Protein AF-A0A521L1G0-F1 (afdb_monomer_lite)

Secondary structure (DSSP, 8-state):
-HHHHHHHHHHHHHHHHHTTS------PPPPTT-------------SB--SS-HHHHTTT-SSPPPPPSS-TTPBPHHHHHHHHHHHHHHHHHHHHTTSS-SS---

Foldseek 3Di:
DVVVVVVVVVVVVVVVVVVPDPPDPDQDDDPPPDADADDDDDDDQFDFAAQDDQVVVVVPDPDRDDDDPDDHPDQHPVRVVVVVVVVLVCLVNCCSRVNDPNPDDD

Structure (mmCIF, N/CA/C/O backbone):
data_AF-A0A521L1G0-F1
#
_entry.id   AF-A0A521L1G0-F1
#
loop_
_atom_site.group_PDB
_atom_site.id
_atom_site.type_symbol
_atom_site.label_atom_id
_atom_site.label_alt_id
_atom_site.label_comp_id
_atom_site.label_asym_id
_atom_site.label_entity_id
_atom_site.label_seq_id
_atom_site.pdbx_PDB_ins_code
_atom_site.Cartn_x
_atom_site.Cartn_y
_atom_site.Cartn_z
_atom_site.occupancy
_atom_site.B_iso_or_equiv
_atom_site.auth_seq_id
_atom_site.auth_comp_id
_atom_site.auth_asym_id
_atom_site.auth_atom_id
_atom_site.pdbx_PDB_model_num
ATOM 1 N N . MET A 1 1 ? 16.801 -33.314 45.618 1.00 54.78 1 MET A N 1
ATOM 2 C CA . MET A 1 1 ? 17.188 -33.722 44.245 1.00 54.78 1 MET A CA 1
ATOM 3 C C . MET A 1 1 ? 15.993 -33.863 43.300 1.00 54.78 1 MET A C 1
ATOM 5 O O . MET A 1 1 ? 15.942 -33.098 42.352 1.00 54.78 1 MET A O 1
ATOM 9 N N . ARG A 1 2 ? 14.996 -34.733 43.550 1.00 56.47 2 ARG A N 1
ATOM 10 C CA . ARG A 1 2 ? 13.807 -34.878 42.668 1.00 56.47 2 ARG A CA 1
ATOM 11 C C . ARG A 1 2 ? 12.996 -33.583 42.458 1.00 56.47 2 ARG A C 1
ATOM 13 O O . ARG A 1 2 ? 12.594 -33.302 41.338 1.00 56.47 2 ARG A O 1
ATOM 20 N N . SER A 1 3 ? 12.823 -32.773 43.508 1.00 55.25 3 SER A N 1
ATOM 21 C CA . SER A 1 3 ? 12.087 -31.495 43.434 1.00 55.25 3 SER A CA 1
ATOM 22 C C . SER A 1 3 ? 12.811 -30.436 42.582 1.00 55.25 3 SER A C 1
ATOM 24 O O . SER A 1 3 ? 12.203 -29.766 41.758 1.00 55.25 3 SER A O 1
ATOM 26 N N . SER A 1 4 ? 14.141 -30.358 42.686 1.00 54.81 4 SER A N 1
ATOM 27 C CA . SER A 1 4 ? 14.967 -29.420 41.911 1.00 54.81 4 SER A CA 1
ATOM 28 C C . SER A 1 4 ? 14.977 -29.741 40.411 1.00 54.81 4 SER A C 1
ATOM 30 O O . SER A 1 4 ? 14.975 -28.830 39.594 1.00 54.81 4 SER A O 1
ATOM 32 N N . VAL A 1 5 ? 14.934 -31.027 40.043 1.00 66.00 5 VAL A N 1
ATOM 33 C CA . VAL A 1 5 ? 14.848 -31.470 38.638 1.00 66.00 5 VAL A CA 1
ATOM 34 C C . VAL A 1 5 ? 13.487 -31.121 38.027 1.00 66.00 5 VAL A C 1
ATOM 36 O O . VAL A 1 5 ? 13.434 -30.659 36.892 1.00 66.00 5 VAL A O 1
ATOM 39 N N . LEU A 1 6 ? 12.398 -31.270 38.790 1.00 63.84 6 LEU A N 1
ATOM 40 C CA . LEU A 1 6 ? 11.049 -30.876 38.363 1.00 63.84 6 LEU A CA 1
ATOM 41 C C . LEU A 1 6 ? 10.925 -29.361 38.155 1.00 63.84 6 LEU A C 1
ATOM 43 O O . LEU A 1 6 ? 10.344 -28.930 37.164 1.00 63.84 6 LEU A O 1
ATOM 47 N N . VAL A 1 7 ? 11.515 -28.559 39.045 1.00 65.00 7 VAL A N 1
ATOM 48 C CA . VAL A 1 7 ? 11.528 -27.092 38.919 1.00 65.00 7 VAL A CA 1
ATOM 49 C C . VAL A 1 7 ? 12.339 -26.645 37.701 1.00 65.00 7 VAL A C 1
ATOM 51 O O . VAL A 1 7 ? 11.882 -25.795 36.946 1.00 65.00 7 VAL A O 1
ATOM 54 N N . VAL A 1 8 ? 13.509 -27.243 37.453 1.00 67.81 8 VAL A N 1
ATOM 55 C CA . VAL A 1 8 ? 14.327 -26.913 36.272 1.00 67.81 8 VAL A CA 1
ATOM 56 C C . VAL A 1 8 ? 13.623 -27.321 34.975 1.00 67.81 8 VAL A C 1
ATOM 58 O O . VAL A 1 8 ? 13.592 -26.536 34.030 1.00 67.81 8 VAL A O 1
ATOM 61 N N . ALA A 1 9 ? 13.004 -28.504 34.932 1.00 68.12 9 ALA A N 1
ATOM 62 C CA . ALA A 1 9 ? 12.255 -28.958 33.762 1.00 68.12 9 ALA A CA 1
ATOM 63 C C . ALA A 1 9 ? 11.048 -28.051 33.462 1.00 68.12 9 ALA A C 1
ATOM 65 O O . ALA A 1 9 ? 10.838 -27.675 32.310 1.00 68.12 9 ALA A O 1
ATOM 66 N N . ALA A 1 10 ? 10.296 -27.642 34.489 1.00 67.50 10 ALA A N 1
ATOM 67 C CA . ALA A 1 10 ? 9.171 -26.720 34.337 1.00 67.50 10 ALA A CA 1
ATOM 68 C C . ALA A 1 10 ? 9.614 -25.342 33.813 1.00 67.50 10 ALA A C 1
ATOM 70 O O . ALA A 1 10 ? 8.974 -24.790 32.918 1.00 67.50 10 ALA A O 1
ATOM 71 N N . SER A 1 11 ? 10.740 -24.818 34.307 1.00 64.62 11 SER A N 1
ATOM 72 C CA . SER A 1 11 ? 11.306 -23.545 33.846 1.00 64.62 11 SER A CA 1
ATOM 73 C C . SER A 1 11 ? 11.765 -23.602 32.387 1.00 64.62 11 SER A C 1
ATOM 75 O O . SER A 1 11 ? 11.475 -22.687 31.622 1.00 64.62 11 SER A O 1
ATOM 77 N N . VAL A 1 12 ? 12.418 -24.692 31.968 1.00 69.56 12 VAL A N 1
ATOM 78 C CA . VAL A 1 12 ? 12.856 -24.881 30.572 1.00 69.56 12 VAL A CA 1
ATOM 79 C C . VAL A 1 12 ? 11.657 -24.956 29.622 1.00 69.56 12 VAL A C 1
ATOM 81 O O . VAL A 1 12 ? 11.667 -24.312 28.574 1.00 69.56 12 VAL A O 1
ATOM 84 N N . VAL A 1 13 ? 10.594 -25.672 30.002 1.00 69.94 13 VAL A N 1
ATOM 85 C CA . VAL A 1 13 ? 9.357 -25.759 29.208 1.00 69.94 13 VAL A CA 1
ATOM 86 C C . VAL A 1 13 ? 8.664 -24.395 29.096 1.00 69.94 13 VAL A C 1
ATOM 88 O O . VAL A 1 13 ? 8.245 -24.018 28.004 1.00 69.94 13 VAL A O 1
ATOM 91 N N . ALA A 1 14 ? 8.596 -23.614 30.179 1.00 65.56 14 ALA A N 1
ATOM 92 C CA . ALA A 1 14 ? 8.014 -22.270 30.152 1.00 65.56 14 ALA A CA 1
ATOM 93 C C . ALA A 1 14 ? 8.803 -21.301 29.249 1.00 65.56 14 ALA A C 1
ATOM 95 O O . ALA A 1 14 ? 8.204 -20.536 28.492 1.00 65.56 14 ALA A O 1
ATOM 96 N N . SER A 1 15 ? 10.139 -21.361 29.271 1.00 62.91 15 SER A N 1
ATOM 97 C CA . SER A 1 15 ? 10.993 -20.550 28.392 1.00 62.91 15 SER A CA 1
ATOM 98 C C . SER A 1 15 ? 10.880 -20.953 26.918 1.00 62.91 15 SER A C 1
ATOM 100 O O . SER A 1 15 ? 10.862 -20.081 26.051 1.00 62.91 15 SER A O 1
ATOM 102 N N . LEU A 1 16 ? 10.750 -22.252 26.627 1.00 63.19 16 LEU A N 1
ATOM 103 C CA . LEU A 1 16 ? 10.504 -22.752 25.270 1.00 63.19 16 LEU A CA 1
ATOM 104 C C . LEU A 1 16 ? 9.138 -22.298 24.740 1.00 63.19 16 LEU A C 1
ATOM 106 O O . LEU A 1 16 ? 9.050 -21.908 23.583 1.00 63.19 16 LEU A O 1
ATOM 110 N N . LEU A 1 17 ? 8.096 -22.280 25.581 1.00 60.28 17 LEU A N 1
ATOM 111 C CA . LEU A 1 17 ? 6.746 -21.838 25.203 1.00 60.28 17 LEU A CA 1
ATOM 112 C C . LEU A 1 17 ? 6.637 -20.317 24.994 1.00 60.28 17 LEU A C 1
ATOM 114 O O . LEU A 1 17 ? 5.873 -19.873 24.139 1.00 60.28 17 LEU A O 1
ATOM 118 N N . ALA A 1 18 ? 7.416 -19.513 25.720 1.00 59.56 18 ALA A N 1
ATOM 119 C CA . ALA A 1 18 ? 7.437 -18.059 25.545 1.00 59.56 18 ALA A CA 1
ATOM 120 C C . ALA A 1 18 ? 8.087 -17.618 24.216 1.00 59.56 18 ALA A C 1
ATOM 122 O O . ALA A 1 18 ? 7.730 -16.572 23.680 1.00 59.56 18 ALA A O 1
ATOM 123 N N . GLY A 1 19 ? 9.006 -18.417 23.661 1.00 57.72 19 GLY A N 1
ATOM 124 C CA . GLY A 1 19 ? 9.684 -18.130 22.390 1.00 57.72 19 GLY A CA 1
ATOM 125 C C . GLY A 1 19 ? 8.874 -18.454 21.128 1.00 57.72 19 GLY A C 1
ATOM 126 O O . GLY A 1 19 ? 9.293 -18.084 20.035 1.00 57.72 19 GLY A O 1
ATOM 127 N N . VAL A 1 20 ? 7.731 -19.138 21.260 1.00 61.09 20 VAL A N 1
ATOM 128 C CA . VAL A 1 20 ? 6.890 -19.570 20.121 1.00 61.09 20 VAL A CA 1
ATOM 129 C C . VAL A 1 20 ? 5.711 -18.637 19.856 1.00 61.09 20 VAL A C 1
ATOM 131 O O . VAL A 1 20 ? 4.978 -18.844 18.889 1.00 61.09 20 VAL A O 1
ATOM 134 N N . VAL A 1 21 ? 5.496 -17.621 20.697 1.00 60.16 21 VAL A N 1
ATOM 135 C CA . VAL A 1 21 ? 4.411 -16.664 20.477 1.00 60.16 21 VAL A CA 1
ATOM 136 C C . VAL A 1 21 ? 4.864 -15.692 19.388 1.00 60.16 21 VAL A C 1
ATOM 138 O O . VAL A 1 21 ? 5.830 -14.956 19.605 1.00 60.16 21 VAL A O 1
ATOM 141 N N . PRO A 1 22 ? 4.215 -15.670 18.210 1.00 60.41 22 PRO A N 1
ATOM 142 C CA . PRO A 1 22 ? 4.557 -14.697 17.189 1.00 60.41 22 PRO A CA 1
ATOM 143 C C . PRO A 1 22 ? 4.378 -13.299 17.781 1.00 60.41 22 PRO A C 1
ATOM 145 O O . PRO A 1 22 ? 3.381 -13.029 18.456 1.00 60.41 22 PRO A O 1
ATOM 148 N N . ALA A 1 23 ? 5.343 -12.413 17.532 1.00 60.19 23 ALA A N 1
ATOM 149 C CA . ALA A 1 23 ? 5.233 -11.001 17.866 1.00 60.19 23 ALA A CA 1
ATOM 150 C C . ALA A 1 23 ? 4.119 -10.374 17.013 1.00 60.19 23 ALA A C 1
ATOM 152 O O . ALA A 1 23 ? 4.361 -9.767 15.973 1.00 60.19 23 ALA A O 1
ATOM 153 N N . ALA A 1 24 ? 2.870 -10.580 17.422 1.00 59.66 24 ALA A N 1
ATOM 154 C CA . ALA A 1 24 ? 1.737 -9.869 16.871 1.00 59.66 24 ALA A CA 1
ATOM 155 C C . ALA A 1 24 ? 1.886 -8.390 17.236 1.00 59.66 24 ALA A C 1
ATOM 157 O O . ALA A 1 24 ? 2.331 -8.056 18.338 1.00 59.66 24 ALA A O 1
ATOM 158 N N . ALA A 1 25 ? 1.510 -7.501 16.316 1.00 60.12 25 ALA A N 1
ATOM 159 C CA . ALA A 1 25 ? 1.441 -6.076 16.599 1.00 60.12 25 ALA A CA 1
ATOM 160 C C . ALA A 1 25 ? 0.569 -5.856 17.847 1.00 60.12 25 ALA A C 1
ATOM 162 O O . ALA A 1 25 ? -0.630 -6.139 17.838 1.00 60.12 25 ALA A O 1
ATOM 163 N N . GLN A 1 26 ? 1.183 -5.397 18.937 1.00 67.25 26 GLN A N 1
ATOM 164 C CA . GLN A 1 26 ? 0.473 -5.178 20.189 1.00 67.25 26 GLN A CA 1
ATOM 165 C C . GLN A 1 26 ? -0.272 -3.850 20.101 1.00 67.25 26 GLN A C 1
ATOM 167 O O . GLN A 1 26 ? 0.332 -2.779 20.037 1.00 67.25 26 GLN A O 1
ATOM 172 N N . ILE A 1 27 ? -1.602 -3.913 20.082 1.00 70.75 27 ILE A N 1
ATOM 173 C CA . ILE A 1 27 ? -2.433 -2.718 20.179 1.00 70.75 27 ILE A CA 1
ATOM 174 C C . ILE A 1 27 ? -2.446 -2.313 21.650 1.00 70.75 27 ILE A C 1
ATOM 176 O O . ILE A 1 27 ? -3.054 -2.985 22.480 1.00 70.75 27 ILE A O 1
ATOM 180 N N . MET A 1 28 ? -1.759 -1.215 21.967 1.00 77.38 28 MET A N 1
ATOM 181 C CA . MET A 1 28 ? -1.783 -0.627 23.307 1.00 77.38 28 MET A CA 1
ATOM 182 C C . MET A 1 28 ? -3.237 -0.395 23.758 1.00 77.38 28 MET A C 1
ATOM 184 O O . MET A 1 28 ? -4.027 0.137 22.958 1.00 77.38 28 MET A O 1
ATOM 188 N N . PRO A 1 29 ? -3.584 -0.754 25.009 1.00 81.44 29 PRO A N 1
ATOM 189 C CA . PRO A 1 29 ? -4.916 -0.528 25.547 1.00 81.44 29 PRO A CA 1
ATOM 190 C C . PRO A 1 29 ? -5.220 0.970 25.631 1.00 81.44 29 PRO A C 1
ATOM 192 O O . PRO A 1 29 ? -4.329 1.797 25.842 1.00 81.44 29 PRO A O 1
ATOM 195 N N . THR A 1 30 ? -6.493 1.320 25.465 1.00 85.44 30 THR A N 1
ATOM 196 C CA . THR A 1 30 ? -6.963 2.696 25.644 1.00 85.44 30 THR A CA 1
ATOM 197 C C . THR A 1 30 ? -6.883 3.075 27.129 1.00 85.44 30 THR A C 1
ATOM 199 O O . THR A 1 30 ? -7.353 2.295 27.963 1.00 85.44 30 THR A O 1
ATOM 202 N N . PRO A 1 31 ? -6.302 4.236 27.495 1.00 89.94 31 PRO A N 1
ATOM 203 C CA . PRO A 1 31 ? -6.276 4.687 28.883 1.00 89.94 31 PRO A CA 1
ATOM 204 C C . PRO A 1 31 ? -7.683 4.778 29.500 1.00 89.94 31 PRO A C 1
ATOM 206 O O . PRO A 1 31 ? -8.644 5.078 28.784 1.00 89.94 31 PRO A O 1
ATOM 209 N N . PRO A 1 32 ? -7.832 4.571 30.823 1.00 91.81 32 PRO A N 1
ATOM 210 C CA . PRO A 1 32 ? -9.124 4.712 31.488 1.00 91.81 32 PRO A CA 1
ATOM 211 C C . PRO A 1 32 ? -9.750 6.090 31.244 1.00 91.81 32 PRO A C 1
ATOM 213 O O . PRO A 1 32 ? -9.088 7.117 31.385 1.00 91.81 32 PRO A O 1
ATOM 216 N N . GLY A 1 33 ? -11.035 6.107 30.881 1.00 93.12 33 GLY A N 1
ATOM 217 C CA . GLY A 1 33 ? -11.792 7.335 30.616 1.00 93.12 33 GLY A CA 1
ATOM 218 C C . GLY A 1 33 ? -11.538 7.984 29.251 1.00 93.12 33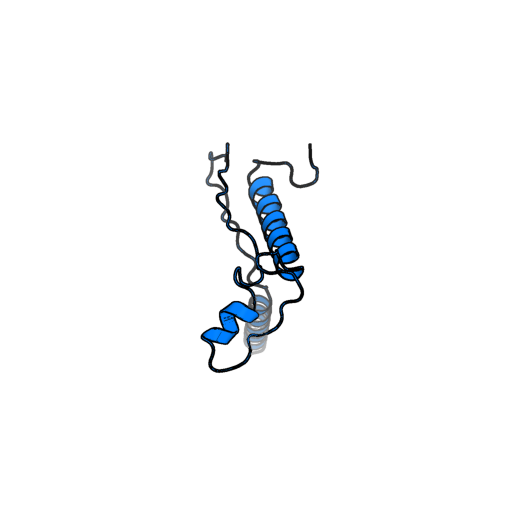 GLY A C 1
ATOM 219 O O . GLY A 1 33 ? -12.118 9.030 28.980 1.00 93.12 33 GLY A O 1
ATOM 220 N N . TRP A 1 34 ? -10.698 7.397 28.391 1.00 93.88 34 TRP A N 1
ATOM 221 C CA . TRP A 1 34 ? -10.460 7.896 27.035 1.00 93.88 34 TRP A CA 1
ATOM 222 C C . TRP A 1 34 ? -11.273 7.100 26.010 1.00 93.88 34 TRP A C 1
ATOM 224 O O . TRP A 1 34 ? -11.390 5.879 26.110 1.00 93.88 34 TRP A O 1
ATOM 234 N N . GLN A 1 35 ? -11.780 7.786 24.987 1.00 91.88 35 GLN A N 1
ATOM 235 C CA . GLN A 1 35 ? -12.450 7.186 23.835 1.00 91.88 35 GLN A CA 1
ATOM 236 C C . GLN A 1 35 ? -11.964 7.867 22.554 1.00 91.88 35 GLN A C 1
ATOM 238 O O . GLN A 1 35 ? -11.739 9.075 22.526 1.00 91.88 35 GLN A O 1
ATOM 243 N N . ILE A 1 36 ? -11.783 7.091 21.485 1.00 92.38 36 ILE A N 1
ATOM 244 C CA . ILE A 1 36 ? -11.504 7.651 20.163 1.00 92.38 36 ILE A CA 1
ATOM 245 C C . ILE A 1 36 ? -12.808 8.154 19.538 1.00 92.38 36 ILE A C 1
ATOM 247 O O . ILE A 1 36 ? -13.776 7.411 19.421 1.00 92.38 36 ILE A O 1
ATOM 251 N N . GLU A 1 37 ? -12.828 9.414 19.112 1.00 94.31 37 GLU A N 1
ATOM 252 C CA . GLU A 1 37 ? -13.992 9.988 18.425 1.00 94.31 37 GLU A CA 1
ATOM 253 C C . GLU A 1 37 ? -13.837 9.956 16.904 1.00 94.31 37 GLU A C 1
ATOM 255 O O . GLU A 1 37 ? -14.810 9.784 16.173 1.00 94.31 37 GLU A O 1
ATOM 260 N N . ARG A 1 38 ? -12.609 10.167 16.408 1.00 95.25 38 ARG A N 1
ATOM 261 C CA . ARG A 1 38 ? -12.287 10.266 14.978 1.00 95.25 38 ARG A CA 1
ATOM 262 C C . ARG A 1 38 ? -10.860 9.802 14.709 1.00 95.25 38 ARG A C 1
ATOM 264 O O . ARG A 1 38 ? -9.992 9.901 15.574 1.00 95.25 38 ARG A O 1
ATOM 271 N N . ALA A 1 39 ? -10.611 9.361 13.480 1.00 94.06 39 ALA A N 1
ATOM 272 C CA . ALA A 1 39 ? -9.277 9.075 12.968 1.00 94.06 39 ALA A CA 1
ATOM 273 C C . ALA A 1 39 ? -9.067 9.778 11.622 1.00 94.06 39 ALA A C 1
ATOM 275 O O . ALA A 1 39 ? -9.970 9.819 10.789 1.00 94.06 39 ALA A O 1
ATOM 276 N N . VAL A 1 40 ? -7.863 10.307 11.403 1.00 96.56 40 VAL A N 1
ATOM 277 C CA . VAL A 1 40 ? -7.417 10.818 10.102 1.00 96.56 40 VAL A CA 1
ATOM 278 C C . VAL A 1 40 ? -6.302 9.906 9.616 1.00 96.56 40 VAL A C 1
ATOM 280 O O . VAL A 1 40 ? -5.258 9.809 10.260 1.00 96.56 40 VAL A O 1
ATOM 283 N N . LEU A 1 41 ? -6.532 9.223 8.495 1.00 95.62 41 LEU A N 1
ATOM 284 C CA . LEU A 1 41 ? -5.550 8.342 7.874 1.00 95.62 41 LEU A CA 1
ATOM 285 C C . LEU A 1 41 ? -4.995 9.006 6.612 1.00 95.62 41 LEU A C 1
ATOM 287 O O . LEU A 1 41 ? -5.665 9.056 5.584 1.00 95.62 41 LEU A O 1
ATOM 291 N N . LEU A 1 42 ? -3.754 9.483 6.680 1.00 97.56 42 LEU A N 1
ATOM 292 C CA . LEU A 1 42 ? -2.990 9.864 5.496 1.00 97.56 42 LEU A CA 1
ATOM 293 C C . LEU A 1 42 ? -2.147 8.663 5.070 1.00 97.56 42 LEU A C 1
ATOM 295 O O . LEU A 1 42 ? -1.172 8.324 5.738 1.00 97.56 42 LEU A O 1
ATOM 299 N N . SER A 1 43 ? -2.539 8.010 3.979 1.00 95.69 43 SER A N 1
ATOM 300 C CA . SER A 1 43 ? -1.879 6.793 3.509 1.00 95.69 43 SER A CA 1
ATOM 301 C C . SER A 1 43 ? -1.253 6.988 2.137 1.00 95.69 43 SER A C 1
ATOM 303 O O . SER A 1 43 ? -1.816 7.645 1.261 1.00 95.69 43 SER A O 1
ATOM 305 N N . ARG A 1 44 ? -0.084 6.379 1.942 1.00 98.06 44 ARG A N 1
ATOM 306 C CA . ARG A 1 44 ? 0.510 6.217 0.616 1.00 98.06 44 ARG A CA 1
ATOM 307 C C . ARG A 1 44 ? -0.122 5.001 -0.064 1.00 98.06 44 ARG A C 1
ATOM 309 O O . ARG A 1 44 ? -0.563 4.065 0.595 1.00 98.06 44 ARG A O 1
ATOM 316 N N . HIS A 1 45 ? -0.128 5.001 -1.393 1.00 97.75 45 HIS A N 1
ATOM 317 C CA . HIS A 1 45 ? -0.468 3.816 -2.177 1.00 97.75 45 HIS A CA 1
ATOM 318 C C . HIS A 1 45 ? 0.413 2.601 -1.806 1.00 97.75 45 HIS A C 1
ATOM 320 O O . HIS A 1 45 ? 1.544 2.758 -1.334 1.00 97.75 45 HIS A O 1
ATOM 326 N N . GLY A 1 46 ? -0.081 1.393 -2.094 1.00 97.69 46 GLY A N 1
ATOM 327 C CA . GLY A 1 46 ? 0.680 0.150 -1.944 1.00 97.69 46 GLY A CA 1
ATOM 328 C C . GLY A 1 46 ? 1.799 -0.014 -2.979 1.00 97.69 46 GLY A C 1
ATOM 329 O O . GLY A 1 46 ? 2.145 0.915 -3.717 1.00 97.69 46 GLY A O 1
ATOM 330 N N . VAL A 1 47 ? 2.379 -1.214 -3.044 1.00 98.44 47 VAL A N 1
ATOM 331 C CA . VAL A 1 47 ? 3.481 -1.522 -3.970 1.00 98.44 47 VAL A CA 1
ATOM 332 C C . VAL A 1 47 ? 3.007 -1.440 -5.421 1.00 98.44 47 VAL A C 1
ATOM 334 O O . VAL A 1 47 ? 2.112 -2.173 -5.844 1.00 98.44 47 VAL A O 1
ATOM 337 N N . ARG A 1 48 ? 3.656 -0.571 -6.193 1.00 98.44 48 ARG A N 1
ATOM 338 C CA . ARG A 1 48 ? 3.391 -0.323 -7.612 1.00 98.44 48 ARG A CA 1
ATOM 339 C C . ARG A 1 48 ? 4.657 -0.502 -8.442 1.00 98.44 48 ARG A C 1
ATOM 341 O O . ARG A 1 48 ? 5.758 -0.423 -7.893 1.0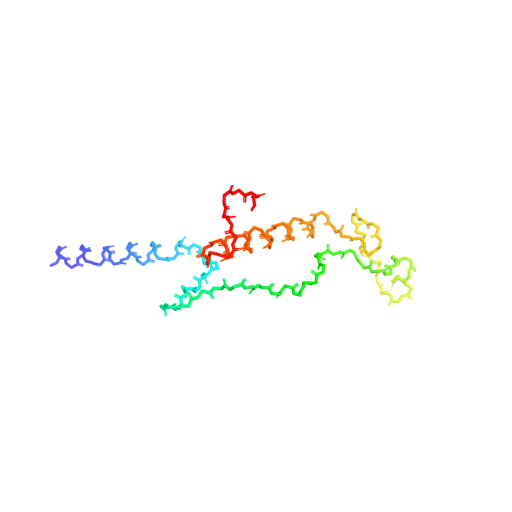0 98.44 48 ARG A O 1
ATOM 348 N N . SER A 1 49 ? 4.496 -0.677 -9.746 1.00 98.31 49 SER A N 1
ATOM 349 C CA . SER A 1 49 ? 5.608 -0.604 -10.698 1.00 98.31 49 SER A CA 1
ATOM 350 C C . SER A 1 49 ? 6.213 0.818 -10.752 1.00 98.31 49 SER A C 1
ATOM 352 O O . SER A 1 49 ? 5.572 1.798 -10.323 1.00 98.31 49 SER A O 1
ATOM 354 N N . PRO A 1 50 ? 7.456 0.972 -11.257 1.00 97.94 50 PRO A N 1
ATOM 355 C CA . PRO A 1 50 ? 8.041 2.270 -11.576 1.00 97.94 50 PRO A CA 1
ATOM 356 C C . PRO A 1 50 ? 7.109 3.110 -12.449 1.00 97.94 50 PRO A C 1
ATOM 358 O O . PRO A 1 50 ? 6.350 2.580 -13.251 1.00 97.94 50 PRO A O 1
ATOM 361 N N . THR A 1 51 ? 7.149 4.432 -12.276 1.00 98.00 51 THR A N 1
ATOM 362 C CA . THR A 1 51 ? 6.306 5.335 -13.081 1.00 98.00 51 THR A CA 1
ATOM 363 C C . THR A 1 51 ? 6.815 5.462 -14.516 1.00 98.00 51 THR A C 1
ATOM 365 O O . THR A 1 51 ? 6.012 5.589 -15.430 1.00 98.00 51 THR A O 1
ATOM 368 N N . LEU A 1 52 ? 8.137 5.443 -14.702 1.00 97.56 52 LEU A N 1
ATOM 369 C CA . LEU A 1 52 ? 8.757 5.451 -16.023 1.00 97.56 52 LEU A CA 1
ATOM 370 C C . LEU A 1 52 ? 8.725 4.048 -16.623 1.00 97.56 52 LEU A C 1
ATOM 372 O O . LEU A 1 52 ? 8.822 3.052 -15.904 1.00 97.56 52 LEU A O 1
ATOM 376 N N . SER A 1 53 ? 8.630 3.988 -17.944 1.00 96.06 53 SER A N 1
ATOM 377 C CA . SER A 1 53 ? 8.720 2.735 -18.689 1.00 96.06 53 SER A CA 1
ATO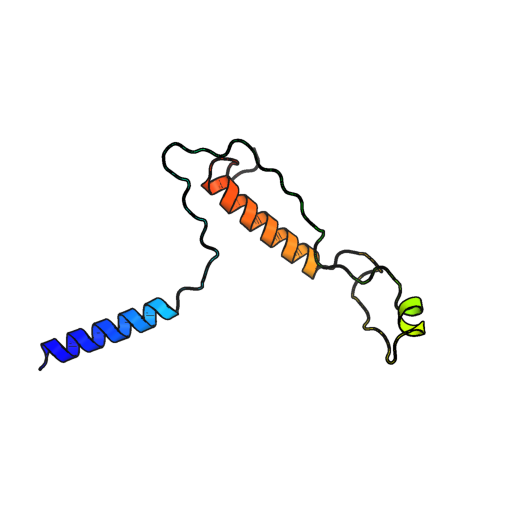M 378 C C . SER A 1 53 ? 10.140 2.156 -18.649 1.00 96.06 53 SER A C 1
ATOM 380 O O . SER A 1 53 ? 11.117 2.897 -18.516 1.00 96.06 53 SER A O 1
ATOM 382 N N . ASN A 1 54 ? 10.287 0.841 -18.852 1.00 95.88 54 ASN A N 1
ATOM 383 C CA . ASN A 1 54 ? 11.620 0.240 -18.999 1.00 95.88 54 ASN A CA 1
ATOM 384 C C . ASN A 1 54 ? 12.390 0.870 -20.170 1.00 95.88 54 ASN A C 1
ATOM 386 O O . ASN A 1 54 ? 13.570 1.147 -20.026 1.00 95.88 54 ASN A O 1
ATOM 390 N N . ALA A 1 55 ? 11.717 1.236 -21.268 1.00 95.19 55 ALA A N 1
ATOM 391 C CA . ALA A 1 55 ? 12.349 1.937 -22.389 1.00 95.19 55 ALA A CA 1
ATOM 392 C C . ALA A 1 55 ? 12.984 3.285 -21.995 1.00 95.19 55 ALA A C 1
ATOM 394 O O . ALA A 1 55 ? 13.938 3.726 -22.632 1.00 95.19 55 ALA A O 1
ATOM 395 N N . GLU A 1 56 ? 12.464 3.969 -20.974 1.00 97.31 56 GLU A N 1
ATOM 396 C CA . GLU A 1 56 ? 13.070 5.187 -20.431 1.00 97.31 56 GLU A CA 1
ATOM 397 C C . GLU A 1 56 ? 14.170 4.875 -19.422 1.00 97.31 56 GLU A C 1
ATOM 399 O O . GLU A 1 56 ? 15.233 5.491 -19.467 1.00 97.31 56 GLU A O 1
ATOM 404 N N . LEU A 1 57 ? 13.924 3.914 -18.535 1.00 97.06 57 LEU A N 1
ATOM 405 C CA . LEU A 1 57 ? 14.858 3.529 -17.483 1.00 97.06 57 LEU A CA 1
ATOM 406 C C . LEU A 1 57 ? 16.133 2.877 -18.047 1.00 97.06 57 LEU A C 1
ATOM 408 O O . LEU A 1 57 ? 17.230 3.157 -17.566 1.00 97.06 57 LEU A O 1
ATOM 412 N N . ASP A 1 58 ? 16.014 2.088 -19.113 1.00 97.06 58 ASP A 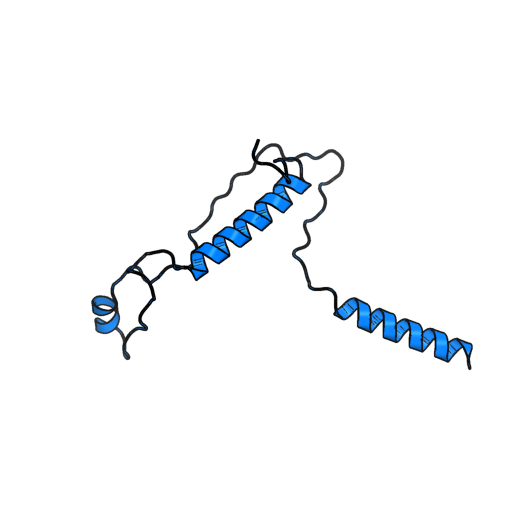N 1
ATOM 413 C CA . ASP A 1 58 ? 17.123 1.397 -19.779 1.00 97.06 58 ASP A CA 1
ATOM 414 C C . ASP A 1 58 ? 18.092 2.364 -20.474 1.00 97.06 58 ASP A C 1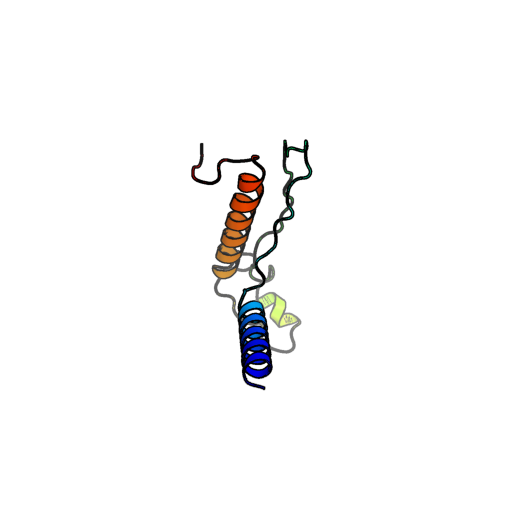
ATOM 416 O O . ASP A 1 58 ? 19.247 2.018 -20.703 1.00 97.06 58 ASP A O 1
ATOM 420 N N . LYS A 1 59 ? 17.679 3.610 -20.747 1.00 97.50 59 LYS A N 1
ATOM 421 C CA . LYS A 1 59 ? 18.573 4.647 -21.302 1.00 97.50 59 LYS A CA 1
ATOM 422 C C . LYS A 1 59 ? 19.671 5.066 -20.325 1.00 97.50 59 LYS A C 1
ATOM 424 O O . LYS A 1 59 ? 20.678 5.622 -20.753 1.00 97.50 59 LYS A O 1
ATOM 429 N N . ILE A 1 60 ? 19.449 4.864 -19.026 1.00 96.69 60 ILE A N 1
ATOM 430 C CA . ILE A 1 60 ? 20.343 5.309 -17.947 1.00 96.69 60 ILE A CA 1
ATOM 431 C C . ILE A 1 60 ? 20.829 4.154 -17.064 1.00 96.69 60 ILE A C 1
ATOM 433 O O . ILE A 1 60 ? 21.577 4.378 -16.113 1.00 96.69 60 ILE A O 1
ATOM 437 N N . ALA A 1 61 ? 20.402 2.925 -17.352 1.00 96.44 61 ALA A N 1
ATOM 438 C CA . ALA A 1 61 ? 20.767 1.739 -16.596 1.00 96.44 61 ALA A CA 1
ATOM 439 C C . ALA A 1 61 ? 21.945 1.003 -17.242 1.00 96.44 61 ALA A C 1
ATOM 441 O O . ALA A 1 61 ? 22.041 0.912 -18.462 1.00 96.44 61 ALA A O 1
ATOM 442 N N . ALA A 1 62 ? 22.827 0.429 -16.420 1.00 97.38 62 ALA A N 1
ATOM 443 C CA . ALA A 1 62 ? 23.925 -0.409 -16.911 1.00 97.38 62 ALA A CA 1
ATOM 444 C C . ALA A 1 62 ? 23.457 -1.805 -17.374 1.00 97.38 62 ALA A C 1
ATOM 446 O O . ALA A 1 62 ? 24.148 -2.465 -18.146 1.00 97.38 62 ALA A O 1
ATOM 447 N N . THR A 1 63 ? 22.296 -2.261 -16.898 1.00 97.38 63 THR A N 1
ATOM 448 C CA . THR A 1 63 ? 21.675 -3.545 -17.253 1.00 97.38 63 THR A CA 1
ATOM 449 C C . THR A 1 63 ? 20.174 -3.358 -17.468 1.00 97.38 63 THR A C 1
ATOM 451 O O . THR A 1 63 ? 19.616 -2.426 -16.883 1.00 97.38 63 THR A O 1
ATOM 454 N N . PRO A 1 64 ? 19.505 -4.249 -18.226 1.00 96.12 64 PRO A N 1
ATOM 455 C CA . PRO A 1 64 ? 18.067 -4.151 -18.455 1.00 96.12 64 PRO A CA 1
ATOM 456 C C . PRO A 1 64 ? 17.278 -4.093 -17.146 1.00 96.12 64 PRO A C 1
ATOM 458 O O . PRO A 1 64 ? 17.526 -4.884 -16.228 1.00 96.12 64 PRO A O 1
ATOM 461 N N . TRP A 1 65 ? 16.317 -3.178 -17.064 1.00 97.06 65 TRP A N 1
ATOM 462 C CA . TRP A 1 65 ? 15.406 -3.103 -15.933 1.00 97.06 65 TRP A CA 1
ATOM 463 C C . TRP A 1 65 ? 14.484 -4.328 -15.885 1.00 97.06 65 TRP A C 1
ATOM 465 O O . TRP A 1 65 ? 14.027 -4.820 -16.922 1.00 97.06 65 TRP A O 1
ATOM 475 N N . PRO A 1 66 ? 14.163 -4.831 -14.679 1.00 96.38 66 PRO A N 1
ATOM 476 C CA . PRO A 1 66 ? 13.245 -5.950 -14.529 1.00 96.38 66 PRO A CA 1
ATOM 477 C C . PRO A 1 66 ? 11.856 -5.603 -15.074 1.00 96.38 66 PRO A C 1
ATOM 479 O O . PRO A 1 66 ? 11.376 -4.474 -14.948 1.00 96.38 66 PRO A O 1
ATOM 482 N N . THR A 1 67 ? 11.192 -6.594 -15.667 1.00 96.19 67 THR A N 1
ATOM 483 C CA . THR A 1 67 ? 9.794 -6.466 -16.096 1.00 96.19 67 THR A CA 1
ATOM 484 C C . THR A 1 67 ? 8.868 -6.636 -14.895 1.00 96.19 67 THR A C 1
ATOM 486 O O . THR A 1 67 ? 9.031 -7.563 -14.102 1.00 96.19 67 THR A O 1
ATOM 489 N N . TRP A 1 68 ? 7.888 -5.743 -14.773 1.00 97.31 68 TRP A N 1
ATOM 490 C CA . TRP A 1 68 ? 6.841 -5.809 -13.754 1.00 97.31 68 TRP A CA 1
ATO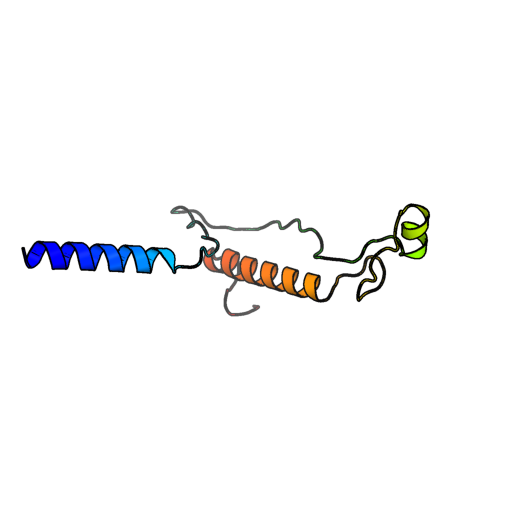M 491 C C . TRP A 1 68 ? 5.581 -6.473 -14.327 1.00 97.31 68 TRP A C 1
ATOM 493 O O . TRP A 1 68 ? 5.340 -6.375 -15.527 1.00 97.31 68 TRP A O 1
ATOM 503 N N . PRO A 1 69 ? 4.745 -7.123 -13.497 1.00 97.19 69 PRO A N 1
ATOM 504 C CA . PRO A 1 69 ? 3.549 -7.830 -13.968 1.00 97.19 69 PRO A CA 1
ATOM 505 C C . PRO A 1 69 ? 2.369 -6.898 -14.310 1.00 97.19 69 PRO A C 1
ATOM 507 O O . PRO A 1 69 ? 1.257 -7.374 -14.514 1.00 97.19 69 PRO A O 1
ATOM 510 N N . VAL A 1 70 ? 2.583 -5.580 -14.295 1.00 98.06 70 VAL A N 1
ATOM 511 C CA . VAL A 1 70 ? 1.572 -4.535 -14.496 1.00 98.06 70 VAL A CA 1
ATOM 512 C C . VAL A 1 70 ? 2.192 -3.350 -15.237 1.00 98.06 70 VAL A C 1
ATOM 514 O O . VAL A 1 70 ? 3.412 -3.172 -15.208 1.00 98.06 70 VAL A O 1
ATOM 517 N N . GLU A 1 71 ? 1.344 -2.518 -15.842 1.00 97.44 71 GLU A N 1
ATOM 518 C CA . GLU A 1 71 ? 1.747 -1.288 -16.535 1.00 97.44 71 GLU A CA 1
ATOM 519 C C . GLU A 1 71 ? 2.514 -0.309 -15.624 1.00 97.44 71 GLU A C 1
ATOM 521 O O . GLU A 1 71 ? 2.345 -0.347 -14.398 1.00 97.44 71 GLU A O 1
ATOM 526 N N . PRO A 1 72 ? 3.345 0.597 -16.176 1.00 97.81 72 PRO A N 1
ATOM 527 C CA . PRO A 1 72 ? 4.055 1.609 -15.397 1.00 97.81 72 PRO A CA 1
ATOM 528 C C . PRO A 1 72 ? 3.125 2.447 -14.506 1.00 97.81 72 PRO A C 1
ATOM 530 O O . PRO A 1 72 ? 2.096 2.963 -14.936 1.00 97.81 72 PRO A O 1
ATOM 533 N N . GLY A 1 73 ? 3.492 2.586 -13.233 1.00 97.50 73 GLY A N 1
ATOM 534 C CA . GLY A 1 73 ? 2.734 3.313 -12.217 1.00 97.50 73 GLY A CA 1
ATOM 535 C C . GLY A 1 73 ? 1.550 2.559 -11.601 1.00 97.50 73 GLY A C 1
ATOM 536 O O . GLY A 1 73 ? 1.013 3.036 -10.599 1.00 97.50 73 GLY A O 1
ATOM 537 N N . PHE A 1 74 ? 1.156 1.398 -12.130 1.00 98.25 74 PHE A N 1
ATOM 538 C CA . PHE A 1 74 ? 0.000 0.652 -11.631 1.00 98.25 74 PHE A CA 1
ATOM 539 C C . PHE A 1 74 ? 0.331 -0.114 -10.350 1.00 98.25 74 PHE A C 1
ATOM 541 O O . PHE A 1 74 ? 1.454 -0.584 -10.137 1.00 98.25 74 PHE A O 1
ATOM 548 N N . LEU A 1 75 ? -0.677 -0.252 -9.486 1.00 98.31 75 LEU A N 1
ATOM 549 C CA . LEU A 1 75 ? -0.592 -1.089 -8.296 1.00 98.31 75 LEU A CA 1
ATOM 550 C C . LEU A 1 75 ? -0.391 -2.551 -8.713 1.00 98.31 75 LEU A C 1
ATOM 552 O O . LEU A 1 75 ? -1.040 -3.042 -9.632 1.00 98.31 75 LEU A O 1
ATOM 556 N N . THR A 1 76 ? 0.518 -3.246 -8.037 1.00 98.56 76 THR A N 1
ATOM 557 C CA . THR A 1 76 ? 0.733 -4.682 -8.263 1.00 98.56 76 THR A CA 1
ATOM 558 C C . THR A 1 76 ? -0.303 -5.511 -7.495 1.00 98.56 76 THR A C 1
ATOM 560 O O . THR A 1 76 ? -0.762 -5.054 -6.447 1.00 98.56 76 THR A O 1
ATOM 563 N N . PRO A 1 77 ? -0.595 -6.762 -7.906 1.00 98.44 77 PRO A N 1
ATOM 564 C CA . PRO A 1 77 ? -1.448 -7.661 -7.118 1.00 98.44 77 PRO A CA 1
ATOM 565 C C . PRO A 1 77 ? -0.932 -7.874 -5.686 1.00 98.44 77 PRO A C 1
ATOM 567 O O . PRO A 1 77 ? -1.696 -7.922 -4.727 1.00 98.44 77 PRO A O 1
ATOM 570 N N . HIS A 1 78 ? 0.393 -7.932 -5.517 1.00 98.31 78 HIS A N 1
ATOM 571 C CA . HIS A 1 78 ? 1.003 -7.989 -4.190 1.00 98.31 78 HIS A CA 1
ATOM 572 C C . HIS A 1 78 ? 0.761 -6.701 -3.387 1.00 98.31 78 HIS A C 1
ATOM 574 O O . HIS A 1 78 ? 0.444 -6.752 -2.203 1.00 98.31 78 HIS A O 1
ATOM 580 N N . GLY A 1 79 ? 0.882 -5.539 -4.031 1.00 98.38 79 GLY A N 1
ATOM 581 C CA . GLY A 1 79 ? 0.593 -4.247 -3.418 1.00 98.38 79 GLY A CA 1
ATOM 582 C C . GLY A 1 79 ? -0.859 -4.112 -2.971 1.00 98.38 79 GLY A C 1
ATOM 583 O O . GLY A 1 79 ? -1.101 -3.563 -1.900 1.00 98.38 79 GLY A O 1
ATOM 584 N N . GLU A 1 80 ? -1.805 -4.632 -3.749 1.00 98.38 80 GLU A N 1
ATOM 585 C CA . GLU A 1 80 ? -3.220 -4.707 -3.375 1.00 98.38 80 GLU A CA 1
ATOM 586 C C . GLU A 1 80 ? -3.424 -5.550 -2.111 1.00 98.38 80 GLU A C 1
ATOM 588 O O . GLU A 1 80 ? -4.020 -5.076 -1.143 1.00 98.38 80 GLU A O 1
ATOM 593 N N . GLU A 1 81 ? -2.850 -6.754 -2.073 1.00 98.44 81 GLU A N 1
ATOM 594 C CA . GLU A 1 81 ? -2.945 -7.643 -0.914 1.00 98.44 81 GLU A CA 1
ATOM 595 C C . GLU A 1 81 ? -2.361 -7.003 0.355 1.00 98.44 81 GLU A C 1
ATOM 597 O O . GLU A 1 81 ? -2.969 -7.048 1.426 1.00 98.44 81 GLU A O 1
ATOM 602 N N . LEU A 1 82 ? -1.219 -6.322 0.243 1.00 98.12 82 LEU A N 1
ATOM 603 C CA . LEU A 1 82 ? -0.637 -5.589 1.369 1.00 98.12 82 LEU A CA 1
ATOM 604 C C . LEU A 1 82 ? -1.560 -4.469 1.872 1.00 98.12 82 LEU A C 1
ATOM 606 O O . LEU A 1 82 ? -1.700 -4.279 3.082 1.00 98.12 82 LEU A O 1
ATOM 610 N N . MET A 1 83 ? -2.225 -3.745 0.969 1.00 98.12 83 MET A N 1
ATOM 611 C CA . MET A 1 83 ? -3.188 -2.712 1.362 1.00 98.12 83 MET A CA 1
ATOM 612 C C . MET A 1 83 ? -4.433 -3.313 2.018 1.00 98.12 83 MET A C 1
ATOM 614 O O . MET A 1 83 ? -4.950 -2.737 2.979 1.00 98.12 83 MET A O 1
ATOM 618 N N . ARG A 1 84 ? -4.879 -4.494 1.576 1.00 97.69 84 ARG A N 1
ATOM 619 C CA . ARG A 1 84 ? -5.960 -5.243 2.228 1.00 97.69 84 ARG A CA 1
ATOM 620 C C . ARG A 1 84 ? -5.585 -5.622 3.661 1.00 97.69 84 ARG A C 1
ATOM 622 O O . ARG A 1 84 ? -6.387 -5.406 4.569 1.00 97.69 84 ARG A O 1
ATOM 629 N N . LEU A 1 85 ? -4.364 -6.115 3.885 1.00 96.75 85 LEU A N 1
ATOM 630 C CA . LEU A 1 85 ? -3.859 -6.450 5.222 1.00 96.75 85 LEU A CA 1
ATOM 631 C C . LEU A 1 85 ? -3.799 -5.224 6.141 1.00 96.75 85 LEU A C 1
ATOM 633 O O . LEU A 1 85 ? -4.237 -5.298 7.291 1.00 96.75 85 LEU A O 1
ATOM 637 N N . MET A 1 86 ? -3.335 -4.081 5.628 1.00 96.88 86 MET A N 1
ATOM 638 C CA . MET A 1 86 ? -3.380 -2.816 6.369 1.00 96.88 86 MET A CA 1
ATOM 639 C C . MET A 1 86 ? -4.821 -2.431 6.732 1.00 96.88 86 MET A C 1
ATOM 641 O O . MET A 1 86 ? -5.093 -2.085 7.880 1.00 96.88 86 MET A O 1
ATOM 645 N N . GLY A 1 87 ? -5.763 -2.558 5.793 1.00 93.94 87 GLY A N 1
ATOM 646 C CA . GLY A 1 87 ? -7.190 -2.346 6.045 1.00 93.94 87 GLY A CA 1
ATOM 647 C C . GLY A 1 87 ? -7.746 -3.256 7.145 1.00 93.94 87 GLY A C 1
ATOM 648 O O . GLY A 1 87 ? -8.437 -2.782 8.047 1.00 93.94 87 GLY A O 1
ATOM 649 N N . SER A 1 88 ? -7.401 -4.548 7.127 1.00 92.12 88 SER A N 1
ATOM 650 C CA . SER A 1 88 ? -7.785 -5.502 8.176 1.00 92.12 88 SER A CA 1
ATOM 651 C C . SER A 1 88 ? -7.223 -5.111 9.544 1.00 92.12 88 SER A C 1
ATOM 653 O O . SER A 1 88 ? -7.954 -5.138 10.535 1.00 92.12 88 SER A O 1
ATOM 655 N N . TYR A 1 89 ? -5.959 -4.688 9.607 1.00 91.75 89 TYR A N 1
ATOM 656 C CA . TYR A 1 89 ? -5.357 -4.190 10.842 1.00 91.75 89 TYR A CA 1
ATOM 657 C C . TYR A 1 89 ? -6.097 -2.958 11.381 1.00 91.75 89 TYR A C 1
ATOM 659 O O . TYR A 1 89 ? -6.453 -2.919 12.560 1.00 91.75 89 TYR A O 1
ATOM 667 N N . TYR A 1 90 ? -6.390 -1.975 10.525 1.00 92.19 90 TYR A N 1
ATOM 668 C CA . TYR A 1 90 ? -7.130 -0.783 10.937 1.00 92.19 90 TYR A CA 1
ATOM 669 C C . TYR A 1 90 ? -8.535 -1.116 11.427 1.00 92.19 90 TYR A C 1
ATOM 671 O O . TYR A 1 90 ? -8.960 -0.567 12.439 1.00 92.19 90 TYR A O 1
ATOM 679 N N . ARG A 1 91 ? -9.234 -2.051 10.776 1.00 90.69 91 ARG A N 1
ATOM 680 C CA . ARG A 1 91 ? -10.552 -2.506 11.231 1.00 90.69 91 ARG A CA 1
ATOM 681 C C . ARG A 1 91 ? -10.496 -3.097 12.638 1.00 90.69 91 ARG A C 1
ATOM 683 O O . ARG A 1 91 ? -11.311 -2.724 13.477 1.00 90.69 91 ARG A O 1
ATOM 690 N N . LEU A 1 92 ? -9.524 -3.966 12.915 1.00 88.25 92 LEU A N 1
ATOM 691 C CA . LEU A 1 92 ? -9.340 -4.540 14.251 1.00 88.25 92 LEU A CA 1
ATOM 692 C C . LEU A 1 92 ? -8.981 -3.468 15.287 1.00 88.25 92 LEU A C 1
ATOM 694 O O . LEU A 1 92 ? -9.537 -3.458 16.381 1.00 88.25 92 LEU A O 1
ATOM 698 N N . MET A 1 93 ? -8.087 -2.541 14.942 1.00 89.00 93 MET A N 1
ATOM 699 C CA . MET A 1 93 ? -7.618 -1.505 15.863 1.00 89.00 93 MET A CA 1
ATOM 700 C C . MET A 1 93 ? -8.681 -0.455 16.179 1.00 89.00 93 MET A C 1
ATOM 702 O O . MET A 1 93 ? -8.889 -0.125 17.345 1.00 89.00 93 MET A O 1
ATOM 706 N N . TYR A 1 94 ? -9.383 0.044 15.166 1.00 91.56 94 TYR A N 1
ATOM 707 C CA . TYR A 1 94 ? -10.480 0.987 15.349 1.00 91.56 94 TYR A CA 1
ATOM 708 C C . TYR A 1 94 ? -11.692 0.319 15.998 1.00 91.56 94 TYR A C 1
ATOM 710 O O . TYR A 1 94 ? -12.309 0.922 16.874 1.00 91.56 94 TYR A O 1
ATOM 718 N N . GLY A 1 95 ? -11.982 -0.938 15.651 1.00 88.94 95 GLY A N 1
ATOM 719 C CA . GLY A 1 95 ? -13.054 -1.712 16.271 1.00 88.94 95 GLY A CA 1
ATOM 720 C C . GLY A 1 95 ? -12.805 -2.000 17.747 1.00 88.94 95 GLY A C 1
ATOM 721 O O . GLY A 1 95 ? -13.649 -1.700 18.587 1.00 88.94 95 GLY A O 1
ATOM 722 N N . GLY A 1 96 ? -11.601 -2.459 18.096 1.00 86.31 96 GLY A N 1
ATOM 723 C CA . GLY A 1 96 ? -11.200 -2.681 19.489 1.00 86.31 96 GLY A CA 1
ATOM 724 C C . GLY A 1 96 ? -11.163 -1.407 20.342 1.00 86.31 96 GLY A C 1
ATOM 725 O O . GLY A 1 96 ? -11.126 -1.489 21.566 1.00 86.31 96 GLY A O 1
ATOM 726 N N . ARG A 1 97 ? -11.188 -0.227 19.711 1.00 88.50 97 ARG A N 1
ATOM 727 C CA . ARG A 1 97 ? -11.253 1.081 20.380 1.00 88.50 97 ARG A CA 1
ATOM 728 C C . ARG A 1 97 ? -12.642 1.721 20.325 1.00 88.50 97 ARG A C 1
ATOM 730 O O . ARG A 1 97 ? -12.804 2.830 20.821 1.00 88.50 97 ARG A O 1
ATOM 737 N N . GLY A 1 98 ? -13.631 1.035 19.751 1.00 89.69 98 GLY A N 1
ATOM 738 C CA . GLY A 1 98 ? -15.012 1.508 19.674 1.00 89.69 98 GLY A CA 1
ATOM 739 C C . GLY A 1 98 ? -15.259 2.608 18.640 1.00 89.69 98 GLY A C 1
ATOM 740 O O . GLY A 1 98 ? -16.276 3.286 18.732 1.00 89.69 98 GLY A O 1
ATOM 741 N N . LEU A 1 99 ? -14.354 2.807 17.671 1.00 91.75 99 LEU A N 1
ATOM 742 C CA . LEU A 1 99 ? -14.564 3.777 16.587 1.00 91.75 99 LEU A CA 1
ATOM 743 C C . LEU A 1 99 ? -15.493 3.234 15.490 1.00 91.75 99 LEU A C 1
ATOM 745 O O . LEU A 1 99 ? -16.231 3.999 14.880 1.00 91.75 99 LEU A O 1
ATOM 749 N N . VAL A 1 100 ? -15.422 1.929 15.206 1.00 89.06 100 VAL A N 1
ATOM 750 C CA . VAL A 1 100 ? -16.212 1.246 14.163 1.00 89.06 100 VAL A CA 1
ATOM 751 C C . VAL A 1 100 ? -16.693 -0.113 14.669 1.00 89.06 100 VAL A C 1
ATOM 753 O O . VAL A 1 100 ? -16.079 -0.684 15.566 1.00 89.06 100 VAL A O 1
ATOM 756 N N . GLN A 1 101 ? -17.753 -0.673 14.085 1.00 81.81 101 GLN A N 1
ATOM 757 C CA . GLN A 1 101 ? -18.143 -2.055 14.382 1.00 81.81 101 GLN A CA 1
ATOM 758 C C . GLN A 1 101 ? -17.131 -3.034 13.771 1.00 81.81 101 GLN A C 1
ATOM 760 O O . GLN A 1 101 ? -16.761 -2.929 12.598 1.00 81.81 101 GLN A O 1
ATOM 765 N N . ALA A 1 102 ? -16.646 -3.983 14.575 1.00 72.81 102 ALA A N 1
ATOM 766 C CA . ALA A 1 102 ? -15.580 -4.896 14.160 1.00 72.81 102 ALA A CA 1
ATOM 767 C C . ALA A 1 102 ? -16.079 -6.043 13.258 1.00 72.81 102 ALA A C 1
ATOM 769 O O . ALA A 1 102 ? -15.315 -6.565 12.442 1.00 72.81 102 ALA A O 1
ATOM 770 N N . ASP A 1 103 ? -17.357 -6.410 13.339 1.00 77.88 103 ASP A N 1
ATOM 771 C CA . ASP A 1 103 ? -17.958 -7.613 12.744 1.00 77.88 103 ASP A CA 1
ATOM 772 C C . ASP A 1 103 ? -18.930 -7.339 11.581 1.00 77.88 103 ASP A C 1
ATOM 774 O O . ASP A 1 103 ? -19.150 -8.223 10.757 1.00 77.88 103 ASP A O 1
ATOM 778 N N . ASN A 1 104 ? -19.445 -6.114 11.441 1.00 80.56 104 ASN A N 1
ATOM 779 C CA . ASN A 1 104 ? -20.299 -5.712 10.319 1.00 80.56 104 ASN A CA 1
ATOM 780 C C . ASN A 1 104 ? -19.892 -4.360 9.690 1.00 80.56 104 ASN A C 1
ATOM 782 O O . ASN A 1 104 ? -18.965 -3.688 10.150 1.00 80.56 104 ASN A O 1
ATOM 786 N N . CYS A 1 105 ? -20.536 -4.002 8.579 1.00 79.50 105 CYS A N 1
ATOM 787 C CA . CYS A 1 105 ? -20.316 -2.744 7.855 1.00 79.50 105 CYS A CA 1
ATOM 788 C C . CYS A 1 105 ? -21.580 -1.873 7.880 1.00 79.50 105 CYS A C 1
ATOM 790 O O . CYS A 1 105 ? -22.051 -1.460 6.820 1.00 79.50 105 CYS A O 1
ATOM 792 N N . GLN A 1 106 ? -22.162 -1.677 9.066 1.00 60.91 106 GLN A N 1
ATOM 793 C CA . GLN A 1 106 ? -23.243 -0.708 9.274 1.00 60.91 106 GLN A CA 1
ATOM 794 C C . GLN A 1 106 ? -22.695 0.658 9.683 1.00 60.91 106 GLN A C 1
ATOM 796 O O . GLN A 1 106 ? -21.668 0.690 10.401 1.00 60.91 106 GLN A O 1
#

pLDDT: mean 85.55, std 14.79, range [54.78, 98.56]

Sequence (106 aa):
MRSSVLVVAASVVASLLAGVVPAAAQIMPTPPGWQIERAVLLSRHGVRSPTLSNAELDKIAATPWPTWPVEPGFLTPHGEELMRLMGSYYRLMYGGRGLVQADNCQ

Radius of gyration: 24.22 Å; chains: 1; bounding box: 47×46×67 Å